Protein AF-A0A967VZL2-F1 (afdb_monomer_lite)

pLDDT: mean 95.58, std 7.75, range [54.72, 98.69]

Sequence (63 aa):
IEDARRHIAAYVQHYNTKRLNSTIYYLTPEDVLMGRTNERLNLLQQKLDEARKHRFQAQSQTA

Radius of gyration: 18.52 Å; chains: 1; bounding box: 33×16×57 Å

Foldseek 3Di:
DVVVVVVVVVVVCCQQPPAQDVVLVRDHVVCVVVVVSVVVVVVVVVVVVVVVVVVVVVVVVVD

Secondary structure (DSSP, 8-state):
-HHHHHHHHHHHHHHHHT--BGGGTTB-HHHHHTT-HHHHHHHHHHHHHHHHHHHHHHHHHH-

Structure (mmCIF, N/CA/C/O backbone):
data_AF-A0A967VZL2-F1
#
_entry.id   AF-A0A967VZL2-F1
#
loop_
_atom_site.group_PDB
_atom_site.id
_atom_site.type_symbol
_atom_site.label_atom_id
_atom_site.label_alt_id
_atom_site.label_comp_id
_atom_site.label_asym_id
_atom_site.label_entity_id
_atom_site.label_seq_id
_atom_site.pdbx_PDB_ins_code
_atom_site.Cartn_x
_atom_site.Cartn_y
_atom_site.Cartn_z
_atom_site.occupancy
_atom_site.B_iso_or_equiv
_atom_site.auth_seq_id
_atom_site.auth_comp_id
_atom_site.auth_asym_id
_atom_site.auth_atom_id
_atom_site.pdbx_PDB_model_num
ATOM 1 N N . ILE A 1 1 ? 23.226 4.123 -21.539 1.00 93.00 1 ILE A N 1
ATOM 2 C CA . ILE A 1 1 ? 21.831 3.619 -21.658 1.00 93.00 1 ILE A CA 1
ATOM 3 C C . ILE A 1 1 ? 21.520 2.611 -20.557 1.00 93.00 1 ILE A C 1
ATOM 5 O O . ILE A 1 1 ? 20.519 2.791 -19.878 1.00 93.00 1 ILE A O 1
ATOM 9 N N . GLU A 1 2 ? 22.377 1.613 -20.326 1.00 96.50 2 GLU A N 1
ATOM 10 C CA . GLU A 1 2 ? 22.143 0.592 -19.286 1.00 96.50 2 GLU A CA 1
ATOM 11 C C . GLU A 1 2 ? 21.945 1.159 -17.877 1.00 96.50 2 GLU A C 1
ATOM 13 O O . GLU A 1 2 ? 21.037 0.741 -17.165 1.00 96.50 2 GLU A O 1
ATOM 18 N N . ASP A 1 3 ? 22.715 2.178 -17.497 1.00 96.88 3 ASP A N 1
ATOM 19 C CA . ASP A 1 3 ? 22.557 2.810 -16.187 1.00 96.88 3 ASP A CA 1
ATOM 20 C C . ASP A 1 3 ? 21.180 3.478 -16.007 1.00 96.88 3 ASP A C 1
ATOM 22 O O . ASP A 1 3 ? 20.486 3.252 -15.017 1.00 96.88 3 ASP A O 1
ATOM 26 N N . ALA A 1 4 ? 20.709 4.204 -17.025 1.00 97.69 4 ALA A N 1
ATOM 27 C CA . ALA A 1 4 ? 19.369 4.789 -17.021 1.00 97.69 4 ALA A CA 1
ATOM 28 C C . ALA A 1 4 ? 18.274 3.712 -16.924 1.00 97.69 4 ALA A C 1
ATOM 30 O O . ALA A 1 4 ? 17.317 3.869 -16.165 1.00 97.69 4 ALA A O 1
ATOM 31 N N . ARG A 1 5 ? 18.431 2.584 -17.633 1.00 98.00 5 ARG A N 1
ATOM 32 C CA . ARG A 1 5 ? 17.507 1.441 -17.531 1.00 98.00 5 ARG A CA 1
ATOM 33 C C . ARG A 1 5 ? 17.480 0.869 -16.118 1.00 98.00 5 ARG A C 1
ATOM 35 O O . ARG A 1 5 ? 16.397 0.615 -15.598 1.00 98.00 5 ARG A O 1
ATOM 42 N N . ARG A 1 6 ? 18.644 0.726 -15.478 1.00 98.19 6 ARG A N 1
ATOM 43 C CA . ARG A 1 6 ? 18.761 0.259 -14.090 1.00 98.19 6 ARG A CA 1
ATOM 44 C C . ARG A 1 6 ? 18.018 1.179 -13.124 1.00 98.19 6 ARG A C 1
ATOM 46 O O . ARG A 1 6 ? 17.260 0.694 -12.286 1.00 98.19 6 ARG A O 1
ATOM 53 N N . HIS A 1 7 ? 18.190 2.491 -13.261 1.00 98.19 7 HIS A N 1
ATOM 54 C CA . HIS A 1 7 ? 17.500 3.465 -12.416 1.00 98.19 7 HIS A CA 1
ATOM 55 C C . HIS A 1 7 ? 15.980 3.423 -12.592 1.00 98.19 7 HIS A C 1
ATOM 57 O O . HIS A 1 7 ? 15.247 3.398 -11.603 1.00 98.19 7 HIS A O 1
ATOM 63 N N . ILE A 1 8 ? 15.500 3.350 -13.835 1.00 98.31 8 ILE A N 1
ATOM 64 C CA . ILE A 1 8 ? 14.065 3.254 -14.123 1.00 98.31 8 ILE A CA 1
ATOM 65 C C . ILE A 1 8 ? 13.494 1.941 -13.580 1.00 98.31 8 ILE A C 1
ATOM 67 O O . ILE A 1 8 ? 12.460 1.962 -12.917 1.00 98.31 8 ILE A O 1
ATOM 71 N N . ALA A 1 9 ? 14.173 0.813 -13.795 1.00 98.50 9 ALA A N 1
ATOM 72 C CA . ALA A 1 9 ? 13.735 -0.485 -13.289 1.00 98.50 9 ALA A CA 1
ATOM 73 C C . ALA A 1 9 ? 13.611 -0.483 -11.757 1.00 98.50 9 ALA A C 1
ATOM 75 O O . ALA A 1 9 ? 12.591 -0.915 -11.219 1.00 98.50 9 ALA A O 1
ATOM 76 N N . ALA A 1 10 ? 14.601 0.081 -11.058 1.00 98.56 10 ALA A N 1
ATOM 77 C CA . ALA A 1 10 ? 14.566 0.219 -9.605 1.00 98.56 10 ALA A CA 1
ATOM 78 C C . ALA A 1 10 ? 13.394 1.099 -9.137 1.00 98.56 10 ALA A C 1
ATOM 80 O O . ALA A 1 10 ? 12.697 0.750 -8.180 1.00 98.56 10 ALA A O 1
ATOM 81 N N . TYR A 1 11 ? 13.137 2.213 -9.829 1.00 98.38 11 TYR A N 1
ATOM 82 C CA . TYR A 1 11 ? 12.005 3.080 -9.513 1.00 98.38 11 TYR A CA 1
ATOM 83 C C . TYR A 1 11 ? 10.661 2.376 -9.727 1.00 98.38 11 TYR A C 1
ATOM 85 O O . TYR A 1 11 ? 9.811 2.420 -8.842 1.00 98.38 11 TYR A O 1
ATOM 93 N N . VAL A 1 12 ? 10.473 1.693 -10.860 1.00 98.50 12 VAL A N 1
ATOM 94 C CA . VAL A 1 12 ? 9.237 0.955 -11.170 1.00 98.50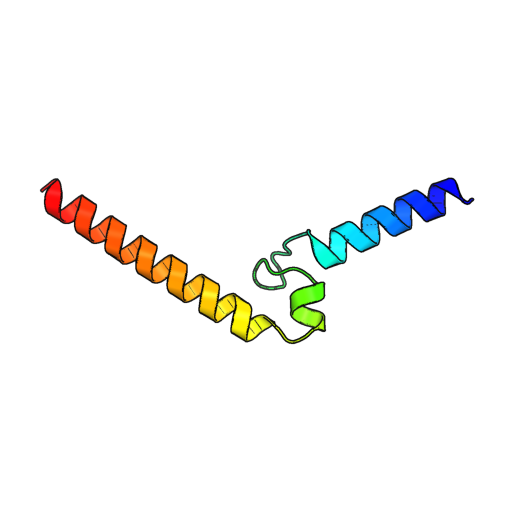 12 VAL A CA 1
ATOM 95 C C . VAL A 1 12 ? 8.983 -0.134 -10.129 1.00 98.50 12 VAL A C 1
ATOM 97 O O . VAL A 1 12 ? 7.869 -0.248 -9.615 1.00 98.50 12 VAL A O 1
ATOM 100 N N . GLN A 1 13 ? 10.020 -0.888 -9.755 1.00 98.69 13 GLN A N 1
ATOM 101 C CA . GLN A 1 13 ? 9.918 -1.898 -8.706 1.00 98.69 13 GLN A CA 1
ATOM 102 C C . GLN A 1 13 ? 9.496 -1.272 -7.370 1.00 98.69 13 GLN A C 1
ATOM 104 O O . GLN A 1 13 ? 8.576 -1.771 -6.719 1.00 98.69 13 GLN A O 1
ATOM 109 N N . HIS A 1 14 ? 10.127 -0.169 -6.962 1.00 98.62 14 HIS A N 1
ATOM 110 C CA . HIS A 1 14 ? 9.768 0.527 -5.728 1.00 98.62 14 HIS A CA 1
ATOM 111 C C . HIS A 1 14 ? 8.332 1.071 -5.771 1.00 98.62 14 HIS A C 1
ATOM 113 O O . HIS A 1 14 ? 7.570 0.889 -4.820 1.00 98.62 14 HIS A O 1
ATOM 119 N N . TYR A 1 15 ? 7.947 1.713 -6.875 1.00 98.19 15 TYR A N 1
ATOM 120 C CA . TYR A 1 15 ? 6.623 2.299 -7.042 1.00 98.19 15 TYR A CA 1
ATOM 121 C C . TYR A 1 15 ? 5.530 1.237 -6.920 1.00 98.19 15 TYR A C 1
ATOM 123 O O . TYR A 1 15 ? 4.581 1.435 -6.170 1.00 98.19 15 TYR A O 1
ATOM 131 N N . ASN A 1 16 ? 5.692 0.095 -7.589 1.00 98.25 16 ASN A N 1
ATOM 132 C CA . ASN A 1 16 ? 4.672 -0.948 -7.589 1.00 98.25 16 ASN A CA 1
ATOM 133 C C . ASN A 1 16 ? 4.602 -1.727 -6.273 1.00 98.25 16 ASN A C 1
ATOM 135 O O . ASN A 1 16 ? 3.505 -2.074 -5.852 1.00 98.25 16 ASN A O 1
ATOM 139 N N . THR A 1 17 ? 5.742 -1.984 -5.619 1.00 98.25 17 THR A N 1
ATOM 140 C CA . THR A 1 17 ? 5.810 -2.951 -4.501 1.00 98.25 17 THR A CA 1
ATOM 141 C C . THR A 1 17 ? 5.990 -2.325 -3.116 1.00 98.25 17 THR A C 1
ATOM 143 O O . THR A 1 17 ? 5.845 -3.018 -2.109 1.00 98.25 17 THR A O 1
ATOM 146 N N . LYS A 1 18 ? 6.351 -1.036 -3.024 1.00 98.00 18 LYS A N 1
ATOM 147 C CA . LYS A 1 18 ? 6.680 -0.370 -1.746 1.00 98.00 18 LYS A CA 1
ATOM 148 C C . LYS A 1 18 ? 5.919 0.927 -1.511 1.00 98.00 18 LYS A C 1
ATOM 150 O O . LYS A 1 18 ? 5.569 1.214 -0.369 1.00 98.00 18 LYS A O 1
ATOM 155 N N . ARG A 1 19 ? 5.692 1.736 -2.548 1.00 97.69 19 ARG A N 1
ATOM 156 C CA . ARG A 1 19 ? 5.036 3.038 -2.390 1.00 97.69 19 ARG A CA 1
ATOM 157 C C . ARG A 1 19 ? 3.566 2.853 -2.011 1.00 97.69 19 ARG A C 1
ATOM 159 O O . ARG A 1 19 ? 2.808 2.245 -2.757 1.00 97.69 19 ARG A O 1
ATOM 166 N N . LEU A 1 20 ? 3.155 3.460 -0.901 1.00 97.50 20 LEU A N 1
ATOM 167 C CA . LEU A 1 20 ? 1.742 3.606 -0.556 1.00 97.50 20 LEU A CA 1
ATOM 168 C C . LEU A 1 20 ? 1.181 4.834 -1.273 1.00 97.50 20 LEU A C 1
ATOM 170 O O . LEU A 1 20 ? 1.768 5.918 -1.207 1.00 97.50 20 LEU A O 1
ATOM 174 N N . ASN A 1 21 ? 0.069 4.671 -1.984 1.00 96.31 21 ASN A N 1
ATOM 175 C CA . ASN A 1 21 ? -0.526 5.742 -2.778 1.00 96.31 21 ASN A CA 1
ATOM 176 C C . ASN A 1 21 ? -1.890 6.153 -2.198 1.00 96.31 21 ASN A C 1
ATOM 178 O O . ASN A 1 21 ? -2.786 5.331 -2.014 1.00 96.31 21 ASN A O 1
ATOM 182 N N . SER A 1 22 ? -2.039 7.446 -1.901 1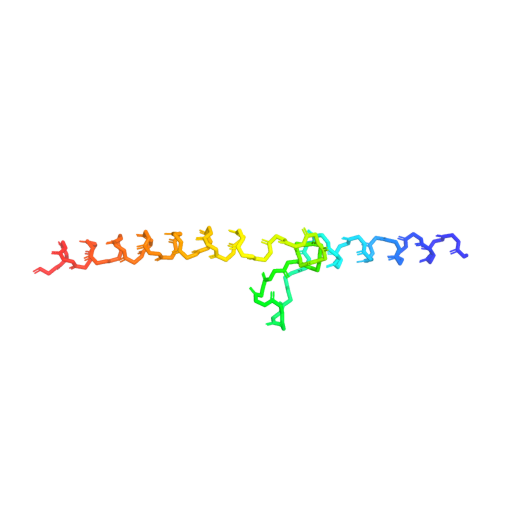.00 96.19 22 SER A N 1
ATOM 183 C CA . SER A 1 22 ? -3.227 8.016 -1.256 1.00 96.19 22 SER A CA 1
ATOM 184 C C . SER A 1 22 ? -4.502 7.880 -2.091 1.00 96.19 22 SER A C 1
ATOM 186 O O . SER A 1 22 ? -5.582 7.769 -1.521 1.00 96.19 22 SER A O 1
ATOM 188 N N . THR A 1 23 ? -4.401 7.832 -3.422 1.00 97.69 23 THR A N 1
ATOM 189 C CA . THR A 1 23 ? -5.555 7.634 -4.315 1.00 97.69 23 THR A CA 1
ATOM 190 C C . THR A 1 23 ? -6.069 6.193 -4.288 1.00 97.69 23 THR A C 1
ATOM 192 O O . THR A 1 23 ? -7.219 5.948 -4.637 1.00 97.69 23 THR A O 1
ATOM 195 N N . ILE A 1 24 ? -5.247 5.239 -3.839 1.00 96.94 24 ILE A N 1
ATOM 196 C CA . ILE A 1 24 ? -5.605 3.819 -3.729 1.00 96.94 24 ILE A CA 1
ATOM 197 C C . ILE A 1 24 ? -5.546 3.341 -2.280 1.00 96.94 24 ILE A C 1
ATOM 199 O O . ILE A 1 24 ? -4.934 2.325 -1.964 1.00 96.94 24 ILE A O 1
ATOM 203 N N . TYR A 1 25 ? -6.196 4.088 -1.387 1.00 96.94 25 TYR A N 1
ATOM 204 C CA . TYR A 1 25 ? -6.386 3.707 0.019 1.00 96.94 25 TYR A CA 1
ATOM 205 C C . TYR A 1 25 ? -5.085 3.479 0.799 1.00 96.94 25 TYR A C 1
ATOM 207 O O . TYR A 1 25 ? -5.058 2.685 1.737 1.00 96.94 25 TYR A O 1
ATOM 215 N N . TYR A 1 26 ? -3.998 4.152 0.412 1.00 97.19 26 TYR A N 1
ATOM 216 C CA . TYR A 1 26 ? -2.660 3.888 0.948 1.00 97.19 26 TYR A CA 1
ATOM 217 C C . TYR A 1 26 ? -2.222 2.425 0.776 1.00 97.19 26 TYR A C 1
ATOM 219 O O . TYR A 1 26 ? -1.463 1.908 1.591 1.00 97.19 26 TYR A O 1
ATOM 227 N N . LEU A 1 27 ? -2.668 1.760 -0.292 1.00 97.69 27 LEU A N 1
ATOM 228 C CA . LEU A 1 27 ? -2.157 0.463 -0.726 1.00 97.69 27 LEU A CA 1
ATOM 229 C C . LEU A 1 27 ? -1.049 0.634 -1.765 1.00 97.69 27 LEU A C 1
ATOM 231 O O . LEU A 1 27 ? -0.855 1.714 -2.337 1.00 97.69 27 LEU A O 1
ATOM 235 N N . THR A 1 28 ? -0.313 -0.451 -2.000 1.00 98.44 28 THR A N 1
ATOM 236 C CA . THR A 1 28 ? 0.640 -0.516 -3.107 1.00 98.44 28 THR A CA 1
ATOM 237 C C . THR A 1 28 ? -0.104 -0.722 -4.433 1.00 98.44 28 THR A C 1
ATOM 239 O O . THR A 1 28 ? -1.152 -1.378 -4.449 1.00 98.44 28 THR A O 1
ATOM 242 N N . PRO A 1 29 ? 0.412 -0.204 -5.563 1.00 98.44 29 PRO A N 1
ATOM 243 C CA . PRO A 1 29 ? -0.149 -0.511 -6.876 1.00 98.44 29 PRO A CA 1
ATOM 244 C C . PRO A 1 29 ? -0.223 -2.018 -7.155 1.00 98.44 29 PRO A C 1
ATOM 246 O O . PRO A 1 29 ? -1.210 -2.475 -7.726 1.00 98.44 29 PRO A O 1
ATOM 249 N N . GLU A 1 30 ? 0.767 -2.803 -6.713 1.00 98.56 30 GLU A N 1
ATOM 250 C CA . GLU A 1 30 ? 0.753 -4.265 -6.844 1.00 98.56 30 GLU A CA 1
ATOM 251 C C . GLU A 1 30 ? -0.443 -4.902 -6.124 1.00 98.56 30 GLU A C 1
ATOM 253 O O . GLU A 1 30 ? -1.122 -5.736 -6.718 1.00 98.56 30 GLU A O 1
ATOM 258 N N . ASP A 1 31 ? -0.747 -4.505 -4.883 1.00 98.50 31 ASP A N 1
ATOM 259 C CA . ASP A 1 31 ? -1.895 -5.056 -4.149 1.00 98.50 31 ASP A CA 1
ATOM 260 C C . ASP A 1 31 ? -3.220 -4.801 -4.884 1.00 98.50 31 ASP A C 1
ATOM 262 O O . ASP A 1 31 ? -4.093 -5.669 -4.899 1.00 98.50 31 ASP A O 1
ATOM 266 N N . VAL A 1 32 ? -3.368 -3.634 -5.517 1.00 98.06 32 VAL A N 1
ATOM 267 C CA . VAL A 1 32 ? -4.568 -3.294 -6.297 1.00 98.06 32 VAL A CA 1
ATOM 268 C C . VAL A 1 32 ? -4.637 -4.113 -7.583 1.00 98.06 32 VAL A C 1
ATOM 270 O O . VAL A 1 32 ? -5.668 -4.719 -7.863 1.00 98.06 32 VAL A O 1
ATOM 273 N N . LEU A 1 33 ? -3.540 -4.178 -8.344 1.00 98.00 33 LEU A N 1
ATOM 274 C CA . LEU A 1 33 ? -3.474 -4.931 -9.602 1.00 98.00 33 LEU A CA 1
ATOM 275 C C . LEU A 1 33 ? -3.678 -6.437 -9.398 1.00 98.00 33 LEU A C 1
ATOM 277 O O . LEU A 1 33 ? -4.256 -7.100 -10.253 1.00 98.00 33 LEU A O 1
ATOM 281 N N . MET A 1 34 ? -3.247 -6.967 -8.254 1.00 98.44 34 MET A N 1
ATOM 282 C CA . MET A 1 34 ? -3.445 -8.366 -7.867 1.00 98.44 34 MET A CA 1
ATOM 283 C C . MET A 1 34 ? -4.817 -8.629 -7.220 1.00 98.44 34 MET A C 1
ATOM 285 O O . MET A 1 34 ? -5.059 -9.737 -6.747 1.00 98.44 34 MET A O 1
ATOM 289 N N . GLY A 1 35 ? -5.708 -7.632 -7.150 1.00 98.06 35 GLY A N 1
ATOM 290 C CA . GLY A 1 35 ? -7.059 -7.784 -6.600 1.00 98.06 35 GLY A CA 1
ATOM 291 C C . GLY A 1 35 ? -7.120 -7.982 -5.079 1.00 98.06 35 GLY A C 1
ATOM 292 O O . GLY A 1 35 ? -8.140 -8.424 -4.555 1.00 98.06 35 GLY A O 1
ATOM 293 N N . ARG A 1 36 ? -6.054 -7.645 -4.342 1.00 98.38 36 ARG A N 1
ATOM 294 C CA . ARG A 1 36 ? -5.929 -7.858 -2.884 1.00 98.38 36 ARG A CA 1
ATOM 295 C C . ARG A 1 36 ? -6.515 -6.721 -2.045 1.00 98.38 36 ARG A C 1
ATOM 297 O O . ARG A 1 36 ? -6.384 -6.724 -0.823 1.00 98.38 36 ARG A O 1
ATOM 304 N N . THR A 1 37 ? -7.160 -5.737 -2.671 1.00 98.25 37 THR A N 1
ATOM 305 C CA . THR A 1 37 ? -7.676 -4.533 -2.001 1.00 98.25 37 THR A CA 1
ATOM 306 C C . THR A 1 37 ? -8.567 -4.868 -0.805 1.00 98.25 37 THR A C 1
ATOM 308 O O . THR A 1 37 ? -8.302 -4.396 0.298 1.00 98.25 37 THR A O 1
ATOM 311 N N . ASN A 1 38 ? -9.573 -5.727 -0.987 1.00 98.31 38 ASN A N 1
ATOM 312 C CA . ASN A 1 38 ? -10.514 -6.0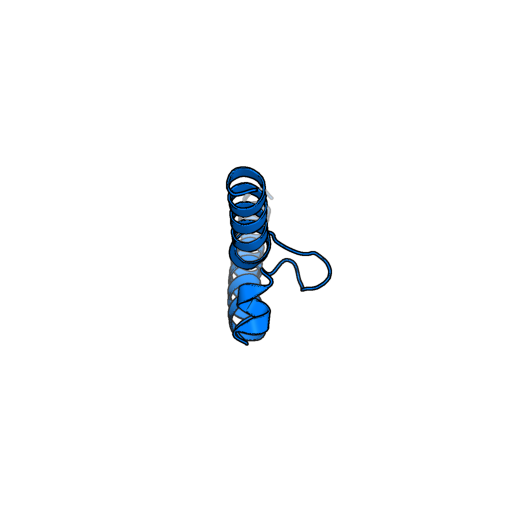64 0.085 1.00 98.31 38 ASN A CA 1
ATOM 313 C C . ASN A 1 38 ? -9.830 -6.790 1.251 1.00 98.31 38 ASN A C 1
ATOM 315 O O . ASN A 1 38 ? -10.073 -6.461 2.408 1.00 98.31 38 ASN A O 1
ATOM 319 N N . GLU A 1 39 ? -8.936 -7.737 0.957 1.00 98.50 39 GLU A N 1
ATOM 320 C CA . GLU A 1 39 ? -8.162 -8.455 1.976 1.00 98.50 39 GLU A CA 1
ATOM 321 C C . GLU A 1 39 ? -7.325 -7.484 2.823 1.00 98.50 39 GLU A C 1
ATOM 323 O O . GLU A 1 39 ? -7.392 -7.501 4.054 1.00 98.50 39 GLU A O 1
ATOM 328 N N . ARG A 1 40 ? -6.584 -6.580 2.170 1.00 98.00 40 ARG A N 1
ATOM 329 C CA . ARG A 1 40 ? -5.739 -5.585 2.843 1.00 98.00 40 ARG A CA 1
ATOM 330 C C . ARG A 1 40 ? -6.549 -4.634 3.716 1.00 98.00 40 ARG A C 1
ATOM 332 O O . ARG A 1 40 ? 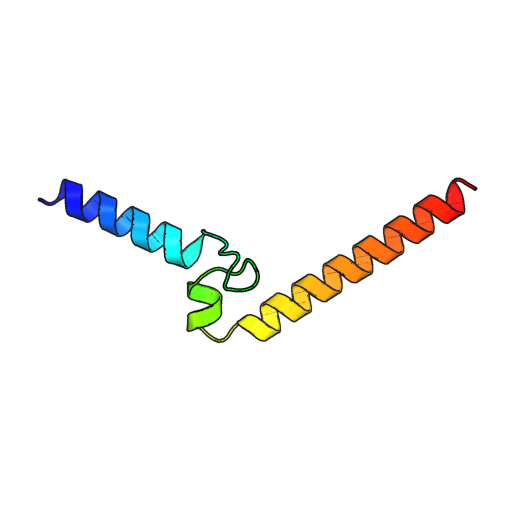-6.145 -4.359 4.847 1.00 98.00 40 ARG A O 1
ATOM 339 N N . LEU A 1 41 ? -7.680 -4.144 3.209 1.00 98.19 41 LEU A N 1
ATOM 340 C CA . LEU A 1 41 ? -8.546 -3.230 3.952 1.00 98.19 41 LEU A CA 1
ATOM 341 C C . LEU A 1 41 ? -9.195 -3.916 5.157 1.00 98.19 41 LEU A C 1
ATOM 343 O O . LEU A 1 41 ? -9.241 -3.320 6.232 1.00 98.19 41 LEU A O 1
ATOM 347 N N . ASN A 1 42 ? -9.603 -5.180 5.027 1.00 98.50 42 ASN A N 1
ATOM 348 C CA . ASN A 1 42 ? -10.145 -5.951 6.146 1.00 98.50 42 ASN A CA 1
ATOM 349 C C . ASN A 1 42 ? -9.107 -6.136 7.263 1.00 98.50 42 ASN A C 1
ATOM 351 O O . ASN A 1 42 ? -9.408 -5.892 8.431 1.00 98.50 42 ASN A O 1
ATOM 355 N N . LEU A 1 43 ? -7.867 -6.494 6.912 1.00 98.25 43 LEU A N 1
ATOM 356 C CA . LEU A 1 43 ? -6.770 -6.611 7.881 1.00 98.25 43 LEU A CA 1
ATOM 357 C C . LEU A 1 43 ? -6.448 -5.269 8.555 1.00 98.25 43 LEU A C 1
ATOM 359 O O . LEU A 1 43 ? -6.165 -5.224 9.753 1.00 98.25 43 LEU A O 1
ATOM 363 N N . LEU A 1 44 ? -6.479 -4.167 7.800 1.00 97.19 44 LEU A N 1
ATOM 364 C CA . LEU A 1 44 ? -6.272 -2.829 8.354 1.00 97.19 44 LEU A CA 1
ATOM 365 C C . LEU A 1 44 ? -7.372 -2.474 9.358 1.00 97.19 44 LEU A C 1
ATOM 367 O O . LEU A 1 44 ? -7.071 -2.009 10.457 1.00 97.19 44 LEU A O 1
ATOM 371 N N . GLN A 1 45 ? -8.629 -2.728 9.000 1.00 98.31 45 GLN A N 1
ATOM 372 C CA . GLN A 1 45 ? -9.773 -2.449 9.857 1.00 98.31 45 GLN A CA 1
ATOM 373 C C . GLN A 1 45 ? -9.679 -3.215 11.183 1.00 98.31 45 GLN A C 1
ATOM 375 O O . GLN A 1 45 ? -9.814 -2.608 12.245 1.00 98.31 45 GLN A O 1
ATOM 380 N N . GLN A 1 46 ? -9.334 -4.506 11.138 1.00 98.56 46 GLN A N 1
ATOM 381 C CA . GLN A 1 46 ? -9.124 -5.325 12.338 1.00 98.56 46 GLN A CA 1
ATOM 382 C C . GLN A 1 46 ? -8.090 -4.701 13.288 1.00 98.56 46 GLN A C 1
ATOM 384 O O . GLN A 1 46 ? -8.370 -4.511 14.472 1.00 98.56 46 GLN A O 1
ATOM 389 N N . LYS A 1 47 ? -6.930 -4.286 12.762 1.00 98.12 47 LYS A N 1
ATOM 390 C CA . LYS A 1 47 ? -5.878 -3.631 13.560 1.00 98.12 47 LYS A CA 1
ATOM 391 C C . LYS A 1 47 ? -6.339 -2.305 14.164 1.00 98.12 47 LYS A C 1
ATOM 393 O O . LYS A 1 47 ? -5.993 -1.983 15.302 1.00 98.12 47 LYS A O 1
ATOM 398 N N . LEU A 1 48 ? -7.103 -1.512 13.411 1.00 97.88 48 LEU A N 1
ATOM 399 C CA . LEU A 1 48 ? -7.635 -0.238 13.900 1.00 97.88 48 LEU A CA 1
ATOM 400 C C . LEU A 1 48 ? -8.650 -0.442 15.027 1.00 97.88 48 LEU A C 1
ATOM 402 O O . LEU A 1 48 ? -8.647 0.327 15.994 1.00 97.88 48 LEU A O 1
ATOM 406 N N . ASP A 1 49 ? -9.482 -1.476 14.930 1.00 98.25 49 ASP A N 1
ATOM 407 C CA . ASP A 1 49 ? -10.463 -1.816 15.957 1.00 98.25 49 ASP A CA 1
ATOM 408 C C . ASP A 1 49 ? -9.797 -2.329 17.236 1.00 98.25 49 ASP A C 1
ATOM 410 O O . ASP A 1 49 ? -10.168 -1.901 18.331 1.00 98.25 49 ASP A O 1
ATOM 414 N N . GLU A 1 50 ? -8.766 -3.168 17.124 1.00 98.19 50 GLU A N 1
ATOM 415 C CA . GLU A 1 50 ? -7.937 -3.586 18.262 1.00 98.19 50 GLU A CA 1
ATOM 416 C C . GLU A 1 50 ? -7.268 -2.389 18.943 1.00 98.19 50 GLU A C 1
ATOM 418 O O . GLU A 1 50 ? -7.397 -2.200 20.155 1.00 98.19 50 GLU A O 1
ATOM 423 N N . ALA A 1 51 ? -6.632 -1.510 18.165 1.00 97.81 51 ALA A N 1
ATOM 424 C CA . ALA A 1 51 ? -6.012 -0.303 18.698 1.00 97.81 51 ALA A CA 1
ATOM 425 C C . ALA A 1 51 ? -7.036 0.613 19.391 1.00 97.81 51 ALA A C 1
ATOM 427 O O . ALA A 1 51 ? -6.725 1.243 20.404 1.00 97.81 51 ALA A O 1
ATOM 428 N N . ARG A 1 52 ? -8.270 0.686 18.874 1.00 97.31 52 ARG A N 1
ATOM 429 C CA . ARG A 1 52 ? -9.359 1.438 19.507 1.00 97.31 52 ARG A CA 1
ATOM 430 C C . ARG A 1 52 ? -9.729 0.831 20.863 1.00 97.31 52 ARG A C 1
ATOM 432 O O . ARG A 1 52 ? -9.826 1.585 21.829 1.00 97.31 52 ARG A O 1
ATOM 439 N N . LYS A 1 53 ? -9.873 -0.495 20.959 1.00 97.12 53 LYS A N 1
ATOM 440 C CA . LYS A 1 53 ? -10.152 -1.193 22.229 1.00 97.12 53 LYS A CA 1
ATOM 441 C C . LYS A 1 53 ? -9.065 -0.929 23.272 1.00 97.12 53 LYS A C 1
ATOM 443 O O . LYS A 1 53 ? -9.395 -0.570 24.399 1.00 97.12 53 LYS A O 1
ATOM 448 N N . HIS A 1 54 ? -7.790 -1.022 22.888 1.00 96.31 54 HIS A N 1
ATOM 449 C CA . HIS A 1 54 ? -6.673 -0.740 23.797 1.00 96.31 54 HIS A CA 1
ATOM 450 C C . HIS A 1 54 ? -6.691 0.702 24.318 1.00 96.31 54 HIS A C 1
ATOM 452 O O . HIS A 1 54 ? -6.490 0.927 25.509 1.00 96.31 54 HIS A O 1
ATOM 458 N N . ARG A 1 55 ? -6.989 1.687 23.456 1.00 95.94 55 ARG A N 1
ATOM 459 C CA . ARG A 1 55 ? -7.111 3.092 23.884 1.00 95.94 55 ARG A CA 1
ATOM 460 C C . ARG A 1 55 ? -8.244 3.299 24.886 1.00 95.94 55 ARG A C 1
ATOM 462 O O . ARG A 1 55 ? -8.034 3.998 25.870 1.00 95.94 55 ARG A O 1
ATOM 469 N N . PHE A 1 56 ? -9.406 2.681 24.667 1.00 95.00 56 PHE A N 1
ATOM 470 C CA . PHE A 1 56 ? -10.514 2.757 25.623 1.00 95.00 56 PHE A CA 1
ATOM 471 C C . 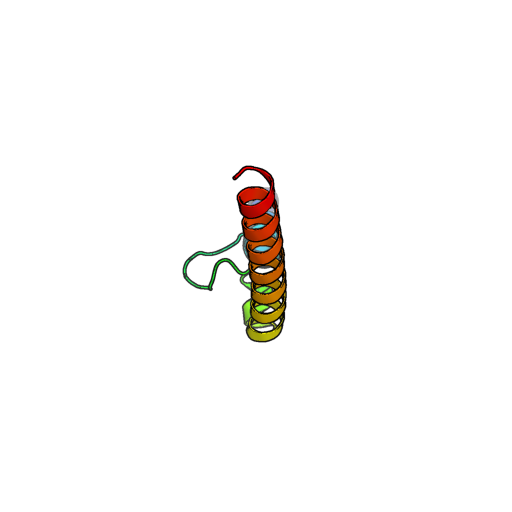PHE A 1 56 ? -10.131 2.168 26.982 1.00 95.00 56 PHE A C 1
ATOM 473 O O . PHE A 1 56 ? -10.326 2.822 27.998 1.00 95.00 56 PHE A O 1
ATOM 480 N N . GLN A 1 57 ? -9.524 0.978 27.002 1.00 93.62 57 GLN A N 1
ATOM 481 C CA . GLN A 1 57 ? -9.090 0.336 28.247 1.00 93.62 57 GLN A CA 1
ATOM 482 C C . GLN A 1 57 ? -8.077 1.189 29.020 1.00 93.62 57 GLN A C 1
ATOM 484 O O . GLN A 1 57 ? -8.217 1.345 30.229 1.00 93.62 57 GLN A O 1
ATOM 489 N N . ALA A 1 58 ? -7.095 1.778 28.331 1.00 92.69 58 ALA A N 1
ATOM 490 C CA . ALA A 1 58 ? -6.110 2.657 28.959 1.00 92.69 58 ALA A CA 1
ATOM 491 C C . ALA A 1 58 ? -6.751 3.926 29.551 1.00 92.69 58 ALA A C 1
ATOM 493 O O . ALA A 1 58 ? -6.399 4.344 30.653 1.00 92.69 58 ALA A O 1
ATOM 494 N N . GLN A 1 59 ? -7.726 4.519 28.851 1.00 88.81 59 GLN A N 1
ATOM 495 C CA . GLN A 1 59 ? -8.468 5.680 29.352 1.00 88.81 59 GLN A CA 1
ATOM 496 C C . GLN A 1 59 ? -9.313 5.330 30.580 1.00 88.81 59 GLN A C 1
ATOM 498 O O . GLN A 1 59 ? -9.280 6.063 31.561 1.00 88.81 59 GLN A O 1
ATOM 503 N N . SER A 1 60 ? -10.014 4.193 30.561 1.00 82.38 60 SER A N 1
ATOM 504 C CA . SER A 1 60 ? -10.826 3.727 31.692 1.00 82.38 60 SER A CA 1
ATOM 505 C C . SER A 1 60 ? -10.011 3.347 32.932 1.00 82.38 60 SER A C 1
ATOM 507 O O . SER A 1 60 ? -10.574 3.316 34.014 1.00 82.38 60 SER A O 1
ATOM 509 N N . GLN A 1 61 ? -8.718 3.036 32.792 1.00 70.12 61 GLN A N 1
ATOM 510 C CA . GLN A 1 61 ? -7.819 2.746 33.921 1.00 70.12 61 GLN A 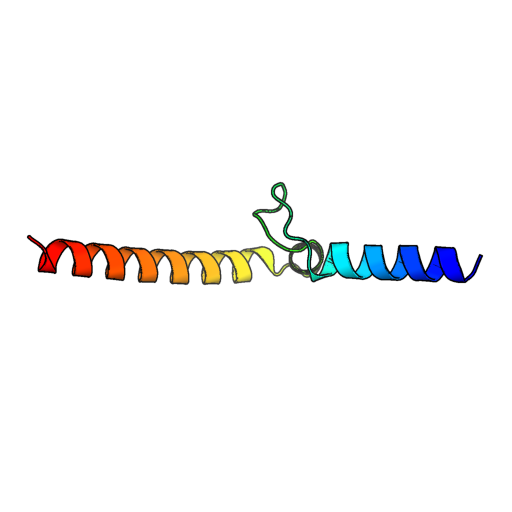CA 1
ATOM 511 C C . GLN A 1 61 ? -7.182 4.002 34.533 1.00 70.12 61 GLN A C 1
ATOM 513 O O . GLN A 1 61 ? -6.625 3.929 35.624 1.00 70.12 61 GLN A O 1
ATOM 518 N N . THR A 1 62 ? -7.209 5.128 33.816 1.00 65.31 62 THR A N 1
ATOM 519 C CA . THR A 1 62 ? -6.591 6.391 34.259 1.00 65.31 62 THR A CA 1
ATOM 520 C C . THR A 1 62 ? -7.607 7.333 34.924 1.00 65.31 62 THR A C 1
ATOM 522 O O . THR A 1 62 ? -7.203 8.296 35.573 1.00 65.31 62 THR A O 1
ATOM 525 N N . ALA A 1 63 ? -8.907 7.072 34.746 1.00 54.72 63 ALA A N 1
ATOM 526 C CA . ALA A 1 63 ? -10.017 7.778 35.390 1.00 54.72 63 ALA A CA 1
ATOM 527 C C . ALA A 1 63 ? -10.409 7.098 36.708 1.00 54.72 63 ALA A C 1
ATOM 529 O O . ALA A 1 63 ? -10.750 7.840 37.655 1.00 54.72 63 ALA A O 1
#